Protein AF-A0A557P748-F1 (afdb_monomer)

Secondary structure (DSSP, 8-state):
----S----TTT-TT-GGGSSSS-HHHHHHHHHHHHHHHHHHTTSS---SHHHHHHHHHHHS---TT---HHHHHHHHHHHHHHTT---

Radius of gyration: 12.74 Å; Cα contacts (8 Å, |Δi|>4): 87; chains: 1; bounding box: 30×28×32 Å

Foldseek 3Di:
DQFPAFDADCVLPVPADCPPVLDPPVLRVLCGGCVVVLVCLVVVVDDDDDPLSVLLNVVVVPPDPPDSPRSNNVSVVSVCVSPVVPPDD

InterPro domains:
  IPR007335 Protein of unknown function DUF413 [PF04219] (6-87)

Structure (mmCIF, N/CA/C/O backbone):
data_AF-A0A557P748-F1
#
_e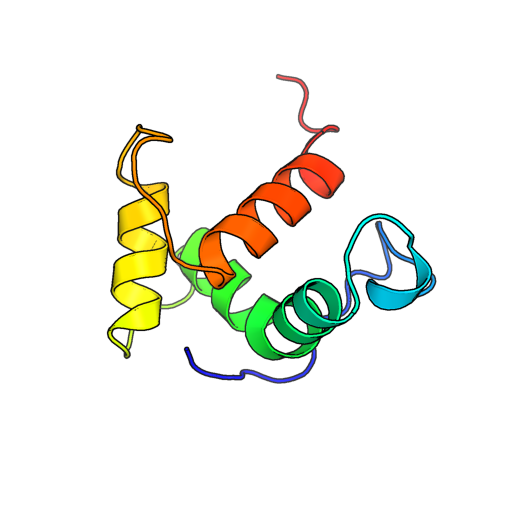ntry.id   AF-A0A557P748-F1
#
loop_
_atom_site.group_PDB
_atom_site.id
_atom_site.type_symbol
_atom_site.label_atom_id
_atom_site.label_alt_id
_atom_site.label_comp_id
_atom_site.label_asym_id
_atom_site.label_entity_id
_atom_site.label_seq_id
_atom_site.pdbx_PDB_ins_code
_atom_site.Cartn_x
_atom_site.Cartn_y
_atom_site.Cartn_z
_atom_site.occupancy
_atom_site.B_iso_or_equiv
_atom_site.auth_seq_id
_atom_site.auth_comp_id
_atom_site.auth_asym_id
_atom_site.auth_atom_id
_atom_site.pdbx_PDB_model_num
ATOM 1 N N . MET A 1 1 ? 3.037 -6.405 9.774 1.00 85.56 1 MET A N 1
ATOM 2 C CA . MET A 1 1 ? 2.473 -6.492 8.386 1.00 85.56 1 MET A CA 1
ATOM 3 C C . MET A 1 1 ? 2.747 -7.854 7.730 1.00 85.56 1 MET A C 1
ATOM 5 O O . MET A 1 1 ? 3.903 -8.186 7.479 1.00 85.56 1 MET A O 1
ATOM 9 N N . ARG A 1 2 ? 1.713 -8.652 7.416 1.00 89.88 2 ARG A N 1
ATOM 10 C CA . ARG A 1 2 ? 1.881 -9.969 6.751 1.00 89.88 2 ARG A CA 1
ATOM 11 C C . ARG A 1 2 ? 2.189 -9.843 5.255 1.00 89.88 2 ARG A C 1
ATOM 13 O O . ARG A 1 2 ? 1.689 -8.939 4.592 1.00 89.88 2 ARG A O 1
ATOM 20 N N . ASN A 1 3 ? 2.981 -10.765 4.707 1.00 91.31 3 ASN A N 1
ATOM 21 C CA . ASN A 1 3 ? 3.287 -10.848 3.273 1.00 91.31 3 ASN A CA 1
ATOM 22 C C . ASN A 1 3 ? 2.426 -11.943 2.622 1.00 91.31 3 ASN A C 1
ATOM 24 O O . ASN A 1 3 ? 2.629 -13.126 2.881 1.00 91.31 3 ASN A O 1
ATOM 28 N N . LEU A 1 4 ? 1.471 -11.546 1.774 1.00 88.44 4 LEU A N 1
ATOM 29 C CA . LEU A 1 4 ? 0.550 -12.451 1.061 1.00 88.44 4 LEU A CA 1
ATOM 30 C C . LEU A 1 4 ? 1.032 -12.814 -0.358 1.00 88.44 4 LEU A C 1
ATOM 32 O O . LEU A 1 4 ? 0.250 -13.175 -1.246 1.00 88.44 4 LEU A O 1
ATOM 36 N N . GLY A 1 5 ? 2.337 -12.692 -0.585 1.00 90.00 5 GLY A N 1
ATOM 37 C CA . GLY A 1 5 ? 2.980 -12.873 -1.874 1.00 90.00 5 GLY A CA 1
ATOM 38 C C . GLY A 1 5 ? 3.158 -11.565 -2.634 1.00 90.00 5 GLY A C 1
ATOM 39 O O . GLY A 1 5 ? 2.650 -10.504 -2.263 1.00 90.00 5 GLY A O 1
ATOM 40 N N . LYS A 1 6 ? 3.901 -11.663 -3.739 1.00 89.81 6 LYS A N 1
ATOM 41 C CA . LYS A 1 6 ? 4.291 -10.491 -4.511 1.00 89.81 6 LYS A CA 1
ATOM 42 C C . LYS A 1 6 ? 3.082 -9.782 -5.129 1.00 89.81 6 LYS A C 1
ATOM 44 O O . LYS A 1 6 ? 2.230 -10.403 -5.773 1.00 89.81 6 LYS A O 1
ATOM 49 N N . PHE A 1 7 ? 3.021 -8.473 -4.940 1.00 91.81 7 PHE A N 1
ATOM 50 C CA . PHE A 1 7 ? 2.064 -7.585 -5.576 1.00 91.81 7 PHE A CA 1
ATOM 51 C C . PHE A 1 7 ? 2.691 -6.954 -6.816 1.00 91.81 7 PHE A C 1
ATOM 53 O O . PHE A 1 7 ? 3.767 -6.364 -6.748 1.00 91.81 7 PHE A O 1
ATOM 60 N N . PHE A 1 8 ? 1.996 -7.062 -7.943 1.00 88.06 8 PHE A N 1
ATOM 61 C CA . PHE A 1 8 ? 2.406 -6.455 -9.200 1.00 88.06 8 PHE A CA 1
ATOM 62 C C . PHE A 1 8 ? 1.207 -5.740 -9.797 1.00 88.06 8 PHE A C 1
ATOM 64 O O . PHE A 1 8 ? 0.199 -6.374 -10.104 1.00 88.06 8 PHE A O 1
ATOM 71 N N . ASP A 1 9 ? 1.333 -4.434 -10.000 1.00 86.50 9 ASP A N 1
ATOM 72 C CA . ASP A 1 9 ? 0.349 -3.668 -10.749 1.00 86.50 9 ASP A CA 1
ATOM 73 C C . ASP A 1 9 ? 0.917 -3.353 -12.137 1.00 86.50 9 ASP A C 1
ATOM 75 O O . ASP A 1 9 ? 1.392 -2.261 -12.430 1.00 86.50 9 ASP A O 1
ATOM 79 N N . ASN A 1 10 ? 0.901 -4.356 -13.018 1.00 84.38 10 ASN A N 1
ATOM 80 C CA . ASN A 1 10 ? 1.410 -4.210 -14.387 1.00 84.38 10 ASN A CA 1
ATOM 81 C C . ASN A 1 10 ? 0.549 -3.259 -15.238 1.00 84.38 10 ASN A C 1
ATOM 83 O O . ASN A 1 10 ? 0.974 -2.831 -16.309 1.00 84.38 10 ASN A O 1
ATOM 87 N N . LYS A 1 11 ? -0.663 -2.936 -14.770 1.00 84.62 11 LYS A N 1
ATOM 88 C CA . LYS A 1 11 ? -1.607 -2.049 -15.450 1.00 84.62 11 LYS A CA 1
ATOM 89 C C . LYS A 1 11 ? -1.154 -0.591 -15.398 1.00 84.62 11 LYS A C 1
ATOM 91 O O . LYS A 1 11 ? -1.171 0.074 -16.430 1.00 84.62 11 LYS A O 1
ATOM 96 N N . HIS A 1 12 ? -0.753 -0.099 -14.229 1.00 83.81 12 HIS A N 1
ATOM 97 C CA . HIS A 1 12 ? -0.222 1.255 -14.069 1.00 83.81 12 HIS A CA 1
ATOM 98 C C . HIS A 1 12 ? 1.312 1.260 -14.140 1.00 83.81 12 HIS A C 1
ATOM 100 O O . HIS A 1 12 ? 1.902 2.239 -14.592 1.00 83.81 12 HIS A O 1
ATOM 106 N N . PHE A 1 13 ? 1.961 0.146 -13.785 1.00 86.19 13 PHE A N 1
ATOM 107 C CA . PHE A 1 13 ? 3.415 -0.005 -13.738 1.00 86.19 13 PHE A CA 1
ATOM 108 C C . PHE A 1 13 ? 3.884 -1.225 -14.541 1.00 86.19 13 PHE A C 1
ATOM 110 O O . PHE A 1 13 ? 4.386 -2.199 -13.988 1.00 86.19 13 PHE A O 1
ATOM 117 N N . ALA A 1 14 ? 3.797 -1.163 -15.875 1.00 83.44 14 ALA A N 1
ATOM 118 C CA . ALA A 1 14 ? 4.170 -2.268 -16.777 1.00 83.44 14 ALA A CA 1
ATOM 119 C C . ALA A 1 14 ? 5.613 -2.794 -16.609 1.00 83.44 14 ALA A C 1
ATOM 121 O O . ALA A 1 14 ? 5.931 -3.902 -17.032 1.00 83.44 14 ALA A O 1
ATOM 122 N N . ARG A 1 15 ? 6.502 -1.992 -16.014 1.00 84.44 15 ARG A N 1
ATOM 123 C CA . ARG A 1 15 ? 7.911 -2.334 -15.744 1.00 84.44 15 ARG A CA 1
ATOM 124 C C . ARG A 1 15 ? 8.192 -2.596 -14.257 1.00 84.44 15 ARG A C 1
ATOM 126 O O . ARG A 1 15 ? 9.352 -2.777 -13.894 1.00 84.44 15 ARG A O 1
ATOM 133 N N . GLY A 1 16 ? 7.156 -2.611 -13.418 1.00 86.12 16 GLY A N 1
ATOM 134 C CA . GLY A 1 16 ? 7.241 -2.743 -11.965 1.00 86.12 16 GLY A CA 1
ATOM 135 C C . GLY A 1 16 ? 7.538 -1.428 -11.237 1.00 86.12 16 GLY A C 1
ATOM 136 O O . GLY A 1 16 ? 7.974 -0.439 -11.834 1.00 86.12 16 GLY A O 1
ATOM 137 N N . PHE A 1 17 ? 7.319 -1.426 -9.920 1.00 88.25 17 PHE A N 1
ATOM 138 C CA . PHE A 1 17 ? 7.448 -0.236 -9.073 1.00 88.25 17 PHE A CA 1
ATOM 139 C C . PHE A 1 17 ? 8.868 0.345 -9.076 1.00 88.25 17 PHE A C 1
ATOM 141 O O . PHE A 1 17 ? 9.031 1.553 -9.250 1.00 88.25 17 PHE A O 1
ATOM 148 N N . SER A 1 18 ? 9.905 -0.499 -8.989 1.00 85.50 18 SER A N 1
ATOM 149 C CA . SER A 1 18 ? 11.307 -0.048 -8.936 1.00 85.50 18 SER A CA 1
ATOM 150 C C . SER A 1 18 ? 11.781 0.648 -10.214 1.00 85.50 18 SER A C 1
ATOM 152 O O . SER A 1 18 ? 12.702 1.455 -10.164 1.00 85.50 18 SER A O 1
ATOM 154 N N . ARG A 1 19 ? 11.179 0.339 -11.371 1.00 85.31 19 ARG A N 1
ATOM 155 C CA . ARG A 1 19 ? 11.541 0.942 -12.668 1.00 85.31 19 ARG A CA 1
ATOM 156 C C . ARG A 1 19 ? 10.594 2.058 -13.099 1.00 85.31 19 ARG A C 1
ATOM 158 O O . ARG A 1 19 ? 10.760 2.605 -14.185 1.00 85.31 19 ARG A O 1
ATOM 165 N N . SER A 1 20 ? 9.606 2.393 -12.272 1.00 84.81 20 SER A N 1
ATOM 166 C CA . SER A 1 20 ? 8.659 3.461 -12.576 1.00 84.81 20 SER A CA 1
ATOM 167 C C . SER A 1 20 ? 9.256 4.859 -12.406 1.00 84.81 20 SER A C 1
ATOM 169 O O . SER A 1 20 ? 8.694 5.805 -12.943 1.00 84.81 20 SER A O 1
ATOM 171 N N . GLY A 1 21 ? 10.322 5.012 -11.611 1.00 84.94 21 GLY A N 1
ATOM 172 C CA . GLY A 1 21 ? 10.846 6.322 -11.195 1.00 84.94 21 GLY A CA 1
ATOM 173 C C . GLY A 1 21 ? 9.985 7.048 -10.151 1.00 84.94 21 GLY A C 1
ATOM 174 O O . GLY A 1 21 ? 10.408 8.057 -9.603 1.00 84.94 21 GLY A O 1
ATOM 175 N N . GLU A 1 22 ? 8.804 6.514 -9.837 1.00 86.25 22 GLU A N 1
ATOM 176 C CA . GLU A 1 22 ? 7.842 7.126 -8.915 1.00 86.25 22 GLU A CA 1
ATOM 177 C C . GLU A 1 22 ? 8.109 6.742 -7.455 1.00 86.25 22 GLU A C 1
ATOM 179 O O . GLU A 1 22 ? 7.775 7.491 -6.538 1.00 86.25 22 GLU A O 1
ATOM 184 N N . PHE A 1 23 ? 8.713 5.575 -7.235 1.00 90.88 23 PHE A N 1
ATOM 185 C CA . PHE A 1 23 ? 8.990 5.005 -5.921 1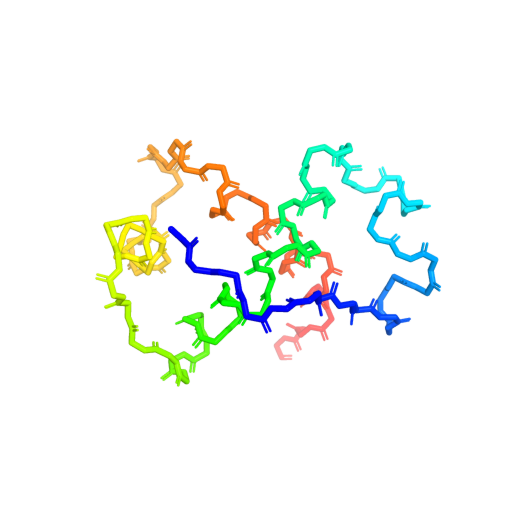.00 90.88 23 PHE A CA 1
ATOM 186 C C . PHE A 1 23 ? 10.493 4.822 -5.741 1.00 90.88 23 PHE A C 1
ATOM 188 O O . PHE A 1 23 ? 11.199 4.422 -6.669 1.00 90.88 23 PHE A O 1
ATOM 195 N N . THR A 1 24 ? 10.980 5.081 -4.532 1.00 91.75 24 THR A N 1
ATOM 196 C CA . THR A 1 24 ? 12.320 4.666 -4.115 1.00 91.75 24 THR A CA 1
ATOM 197 C C . THR A 1 24 ? 12.412 3.140 -4.073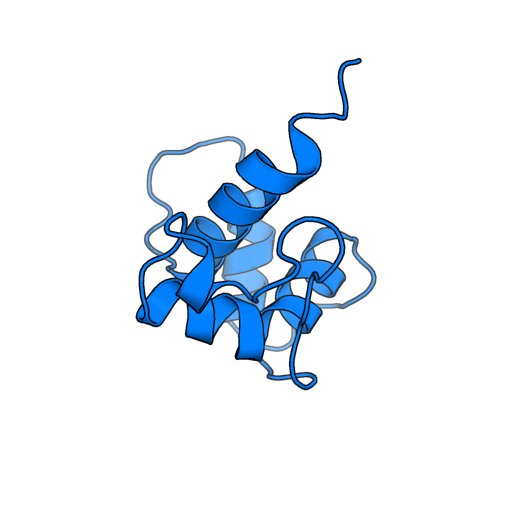 1.00 91.75 24 THR A C 1
ATOM 199 O O . THR A 1 24 ? 11.402 2.434 -4.041 1.00 91.75 24 THR A O 1
ATOM 202 N N . ILE A 1 25 ? 13.637 2.611 -4.031 1.00 90.44 25 ILE A N 1
ATOM 203 C CA . ILE A 1 25 ? 13.881 1.161 -3.961 1.00 90.44 25 ILE A CA 1
ATOM 204 C C . ILE A 1 25 ? 13.140 0.537 -2.766 1.00 90.44 25 ILE A C 1
ATOM 206 O O . ILE A 1 25 ? 12.514 -0.509 -2.912 1.00 90.44 25 ILE A O 1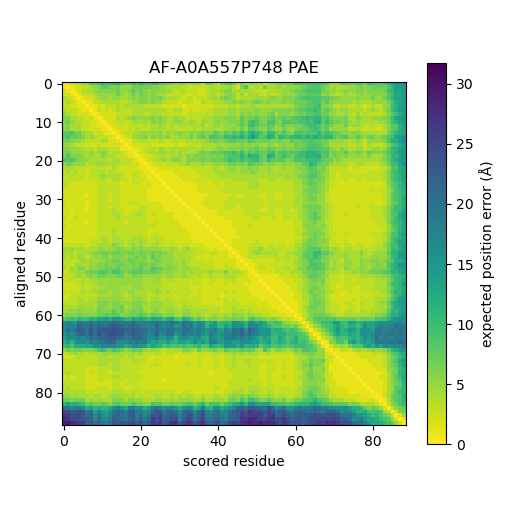
ATOM 210 N N . ASN A 1 26 ? 13.156 1.204 -1.608 1.00 91.19 26 ASN A N 1
ATOM 211 C CA . ASN A 1 26 ? 12.503 0.712 -0.395 1.00 91.19 26 ASN A CA 1
ATOM 212 C C . ASN A 1 26 ? 10.970 0.709 -0.534 1.00 91.19 26 ASN A C 1
ATOM 214 O O . ASN A 1 26 ? 10.333 -0.312 -0.290 1.00 91.19 26 ASN A O 1
ATOM 218 N N . GLU A 1 27 ? 10.379 1.805 -1.022 1.00 92.12 27 GLU A N 1
ATOM 219 C CA . GLU A 1 27 ? 8.932 1.884 -1.272 1.00 92.12 27 GLU A CA 1
ATOM 220 C C . GLU A 1 27 ? 8.467 0.830 -2.287 1.00 92.12 27 GLU A C 1
ATOM 222 O O . GLU A 1 27 ? 7.439 0.185 -2.089 1.00 92.12 27 GLU A O 1
ATOM 227 N N . ALA A 1 28 ? 9.243 0.616 -3.354 1.00 92.31 28 ALA A N 1
ATOM 228 C CA . ALA A 1 28 ? 8.958 -0.421 -4.335 1.00 92.31 28 ALA A CA 1
ATOM 229 C C . ALA A 1 28 ? 8.956 -1.809 -3.685 1.00 92.31 28 ALA A C 1
ATOM 231 O O . ALA A 1 28 ? 7.991 -2.548 -3.848 1.00 92.31 28 ALA A O 1
ATOM 232 N N . GLN A 1 29 ? 9.965 -2.134 -2.869 1.00 91.81 29 GLN A N 1
ATOM 233 C CA . GLN A 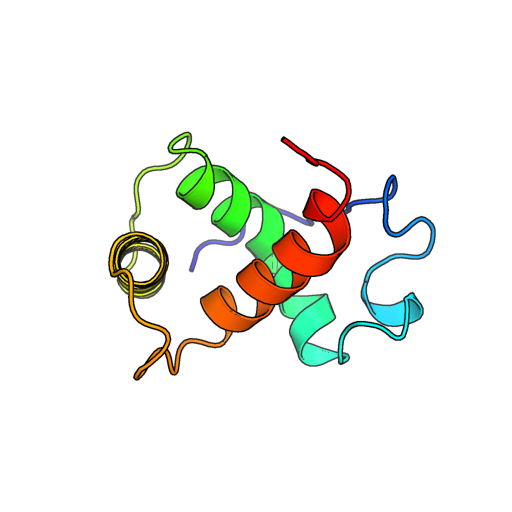1 29 ? 9.988 -3.404 -2.144 1.00 91.81 29 GLN A CA 1
ATOM 234 C C . GLN A 1 29 ? 8.825 -3.541 -1.155 1.00 91.81 29 GLN A C 1
ATOM 236 O O . GLN A 1 29 ? 8.306 -4.644 -0.983 1.00 91.81 29 GLN A O 1
ATOM 241 N N . ILE A 1 30 ? 8.403 -2.455 -0.504 1.00 93.44 30 ILE A N 1
ATOM 242 C CA . ILE A 1 30 ? 7.235 -2.460 0.382 1.00 93.44 30 ILE A CA 1
ATOM 243 C C . ILE A 1 30 ? 5.970 -2.790 -0.410 1.00 93.44 30 ILE A C 1
ATOM 245 O O . ILE A 1 30 ? 5.230 -3.693 -0.023 1.00 93.44 30 ILE A O 1
ATOM 249 N N . LEU A 1 31 ? 5.741 -2.108 -1.534 1.00 92.88 31 LEU A N 1
ATOM 250 C CA . LEU A 1 31 ? 4.594 -2.370 -2.400 1.00 92.88 31 LEU A CA 1
ATOM 251 C C . LEU A 1 31 ? 4.634 -3.791 -2.949 1.00 92.88 31 LEU A C 1
ATOM 253 O O . LEU A 1 31 ? 3.634 -4.489 -2.875 1.00 92.88 31 LEU A O 1
ATOM 257 N N . GLU A 1 32 ? 5.784 -4.264 -3.418 1.00 93.19 32 GLU A N 1
ATOM 258 C CA . GLU A 1 32 ? 5.917 -5.616 -3.949 1.00 93.19 32 GLU A CA 1
ATOM 259 C C . GLU A 1 32 ? 5.683 -6.690 -2.887 1.00 93.19 32 GLU A C 1
ATOM 261 O O . GLU A 1 32 ? 5.085 -7.708 -3.199 1.00 93.19 32 GLU A O 1
ATOM 266 N N . ASN A 1 33 ? 6.144 -6.516 -1.648 1.00 93.25 33 ASN A N 1
ATOM 267 C CA . ASN A 1 33 ? 6.017 -7.546 -0.608 1.00 93.25 33 ASN A CA 1
ATOM 268 C C . ASN A 1 33 ? 4.694 -7.477 0.166 1.00 93.25 33 ASN A C 1
ATOM 270 O O . ASN A 1 33 ? 4.164 -8.508 0.570 1.00 93.25 33 ASN A O 1
ATOM 274 N N . TYR A 1 34 ? 4.166 -6.276 0.388 1.00 94.25 34 TYR A N 1
ATOM 275 C CA . TYR A 1 34 ? 3.024 -6.046 1.276 1.00 94.25 34 TYR A CA 1
ATOM 276 C C . TYR A 1 34 ? 1.821 -5.430 0.556 1.00 94.25 34 TYR A C 1
ATOM 278 O O . TYR A 1 34 ? 0.783 -5.225 1.176 1.00 94.25 34 TYR A O 1
ATOM 286 N N . GLY A 1 35 ? 1.914 -5.157 -0.750 1.00 92.75 35 GLY A N 1
ATOM 287 C CA . GLY A 1 35 ? 0.853 -4.512 -1.529 1.00 92.75 35 GLY A CA 1
ATOM 288 C C . GLY A 1 35 ? -0.464 -5.275 -1.524 1.00 92.75 35 GLY A C 1
ATOM 289 O O . GLY A 1 35 ? -1.511 -4.660 -1.379 1.00 92.75 35 GLY A O 1
ATOM 290 N N . ARG A 1 36 ? -0.427 -6.612 -1.579 1.00 92.62 36 ARG A N 1
ATOM 291 C CA . ARG A 1 36 ? -1.638 -7.448 -1.476 1.00 92.62 36 ARG A CA 1
ATOM 292 C C . ARG A 1 36 ? -2.340 -7.275 -0.133 1.00 92.62 36 ARG A C 1
ATOM 294 O O . ARG A 1 36 ? -3.558 -7.148 -0.088 1.00 92.62 36 ARG A O 1
ATOM 301 N N . THR A 1 37 ? -1.563 -7.253 0.942 1.00 93.62 37 THR A N 1
ATOM 302 C CA . THR A 1 37 ? -2.065 -7.066 2.304 1.00 93.62 37 THR A CA 1
ATOM 303 C C . THR A 1 37 ? -2.637 -5.666 2.474 1.00 93.62 37 THR A C 1
ATOM 305 O O . THR A 1 37 ? -3.784 -5.528 2.880 1.00 93.62 37 THR A O 1
ATOM 308 N N . MET A 1 38 ? -1.885 -4.633 2.077 1.00 92.06 38 MET A N 1
ATOM 309 C CA . MET A 1 38 ? -2.340 -3.239 2.101 1.00 92.06 38 MET A CA 1
ATOM 310 C C . MET A 1 38 ? -3.634 -3.052 1.306 1.00 92.06 38 MET A C 1
ATOM 312 O O . MET A 1 38 ? -4.560 -2.417 1.800 1.00 92.06 38 MET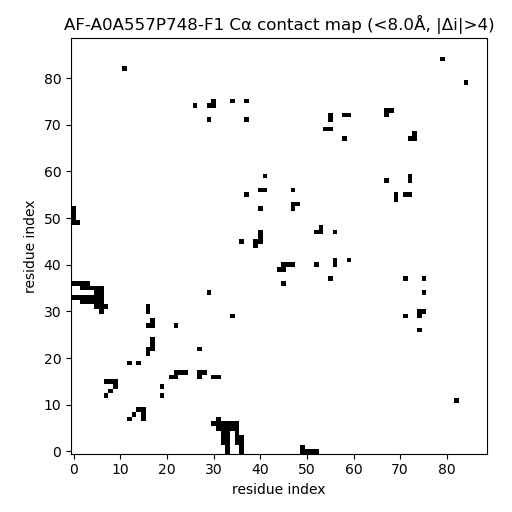 A O 1
ATOM 316 N N . GLN A 1 39 ? -3.729 -3.649 0.114 1.00 92.12 39 GLN A N 1
ATOM 317 C CA . GLN A 1 39 ?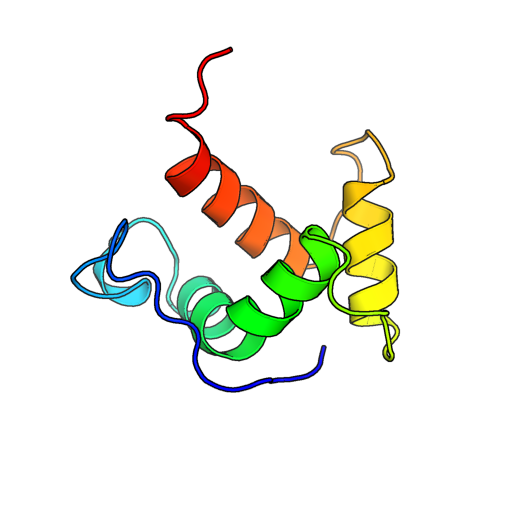 -4.936 -3.592 -0.703 1.00 92.12 39 GLN A CA 1
ATOM 318 C C . GLN A 1 39 ? -6.119 -4.269 -0.012 1.00 92.12 39 GLN A C 1
ATOM 320 O O . GLN A 1 39 ? -7.177 -3.663 0.104 1.00 92.12 39 GLN A O 1
ATOM 325 N N . GLY A 1 40 ? -5.940 -5.493 0.487 1.00 91.56 40 GLY A N 1
ATOM 326 C CA . GLY A 1 40 ? -7.019 -6.220 1.145 1.00 91.56 40 GLY A CA 1
ATOM 327 C C . GLY A 1 40 ? -7.507 -5.532 2.421 1.00 91.56 40 GLY A C 1
ATOM 328 O O . GLY A 1 40 ? -8.711 -5.490 2.651 1.00 91.56 40 GLY A O 1
ATOM 329 N N . LEU A 1 41 ? -6.603 -4.946 3.214 1.00 91.19 41 LEU A N 1
ATOM 330 C CA . LEU A 1 41 ? -6.967 -4.157 4.397 1.00 91.19 41 LEU A CA 1
ATOM 331 C C . LEU A 1 41 ? -7.707 -2.874 4.000 1.00 91.19 41 LEU A C 1
ATOM 333 O O . LEU A 1 41 ? -8.718 -2.537 4.605 1.00 91.19 41 LEU A O 1
ATOM 337 N N . PHE A 1 42 ? -7.230 -2.178 2.963 1.00 88.31 42 PHE A N 1
ATOM 338 C CA . PHE A 1 42 ? -7.847 -0.948 2.465 1.00 88.31 42 PHE A CA 1
ATOM 339 C C . PHE A 1 42 ? -9.241 -1.184 1.862 1.00 88.31 42 PHE A C 1
ATOM 341 O O . PHE A 1 42 ? -10.139 -0.372 2.052 1.00 88.31 42 PHE A O 1
ATOM 348 N N . GLU A 1 43 ? -9.441 -2.297 1.153 1.00 89.00 43 GLU A N 1
ATOM 349 C CA . GLU A 1 43 ? -10.738 -2.684 0.581 1.00 89.00 43 GLU A CA 1
ATOM 350 C C . GLU A 1 43 ? -11.684 -3.333 1.609 1.00 89.00 43 GLU A C 1
ATOM 352 O O . GLU A 1 43 ? -12.842 -3.591 1.290 1.00 89.00 43 GLU A O 1
ATOM 357 N N . GLY A 1 44 ? -11.213 -3.623 2.829 1.00 87.69 44 GLY A N 1
ATOM 358 C CA . GLY A 1 44 ? -11.984 -4.339 3.853 1.00 87.69 44 GLY A CA 1
ATOM 359 C C . GLY A 1 44 ? -12.136 -5.846 3.596 1.00 87.69 44 GLY A C 1
ATOM 360 O O . GLY A 1 44 ? -12.888 -6.517 4.296 1.00 87.69 44 GLY A O 1
ATOM 361 N N . ASN A 1 45 ? -11.409 -6.394 2.618 1.00 89.62 45 ASN A N 1
ATOM 362 C CA . ASN A 1 45 ? -11.355 -7.830 2.323 1.00 89.62 45 ASN A CA 1
ATOM 363 C C . ASN A 1 45 ? -10.529 -8.612 3.356 1.00 89.62 45 ASN A C 1
ATOM 365 O O . ASN A 1 45 ? -10.660 -9.830 3.469 1.00 89.62 45 ASN A O 1
ATOM 369 N N . LEU A 1 46 ? -9.645 -7.925 4.079 1.00 90.31 46 LEU A N 1
ATOM 370 C CA . LEU A 1 46 ? -8.802 -8.497 5.119 1.00 90.31 46 LEU A CA 1
ATOM 371 C C . LEU A 1 46 ? -9.059 -7.814 6.460 1.00 90.31 46 LEU A C 1
ATOM 373 O O . LEU A 1 46 ? -9.155 -6.592 6.539 1.00 90.31 46 LEU A O 1
ATOM 377 N N . THR A 1 47 ? -9.084 -8.609 7.527 1.00 90.12 47 THR A N 1
ATOM 378 C CA . THR A 1 47 ? -9.069 -8.120 8.909 1.00 90.12 47 THR A CA 1
ATOM 379 C C . THR A 1 47 ? -7.628 -7.989 9.399 1.00 90.12 47 THR A C 1
ATOM 381 O O . THR A 1 47 ? -6.838 -8.902 9.140 1.00 90.12 47 THR A O 1
ATOM 384 N N . PRO A 1 48 ? -7.259 -6.902 10.096 1.00 90.31 48 PRO A N 1
ATOM 385 C CA . PRO A 1 48 ? -5.902 -6.719 10.602 1.00 90.31 48 PRO A CA 1
ATOM 386 C C . PRO A 1 48 ? -5.587 -7.780 11.662 1.00 90.31 48 PRO A C 1
ATOM 388 O O . PRO A 1 48 ? -6.385 -7.995 12.575 1.00 90.31 48 PRO A O 1
ATOM 391 N N . GLU A 1 49 ? -4.434 -8.435 11.552 1.00 89.56 49 GLU A N 1
ATOM 392 C CA . GLU A 1 49 ? -3.985 -9.435 12.530 1.00 89.56 49 GLU A CA 1
ATOM 393 C C . GLU A 1 49 ? -2.888 -8.860 13.433 1.00 89.56 49 GLU A C 1
ATOM 395 O O . GLU A 1 49 ? -2.865 -9.115 14.637 1.00 89.56 49 GLU A O 1
ATOM 400 N N . ASP A 1 50 ? -2.024 -8.030 12.855 1.00 88.81 50 ASP A N 1
ATOM 401 C CA . ASP A 1 50 ? -0.845 -7.459 13.498 1.00 88.81 50 ASP A CA 1
ATOM 402 C C . ASP A 1 50 ? -0.998 -5.961 13.810 1.00 88.81 50 ASP A C 1
ATOM 404 O O . ASP A 1 50 ? -1.846 -5.272 13.235 1.00 88.81 50 ASP A O 1
ATOM 408 N N . ASP A 1 51 ? -0.165 -5.439 14.711 1.00 88.25 51 ASP A N 1
ATOM 409 C CA . ASP A 1 51 ? -0.245 -4.041 15.157 1.00 88.25 51 ASP A CA 1
ATOM 410 C C . ASP A 1 51 ? -0.027 -3.051 13.999 1.00 88.25 51 ASP A C 1
ATOM 412 O O . ASP A 1 51 ? -0.834 -2.143 13.806 1.00 88.25 51 ASP A O 1
ATOM 416 N N . ASP A 1 52 ? 0.943 -3.330 13.115 1.00 86.81 52 ASP A N 1
ATOM 417 C CA . ASP A 1 52 ? 1.166 -2.551 11.886 1.00 86.81 52 ASP A CA 1
ATOM 418 C C . ASP A 1 52 ? -0.089 -2.486 10.992 1.00 86.81 52 ASP A C 1
ATOM 420 O O . ASP A 1 52 ? -0.322 -1.494 10.303 1.00 86.81 52 ASP A O 1
ATOM 424 N N . GLU A 1 53 ? -0.880 -3.565 10.928 1.00 91.06 53 GLU A N 1
ATOM 425 C CA . GLU A 1 53 ? -2.086 -3.614 10.090 1.00 91.06 53 GLU A CA 1
ATOM 426 C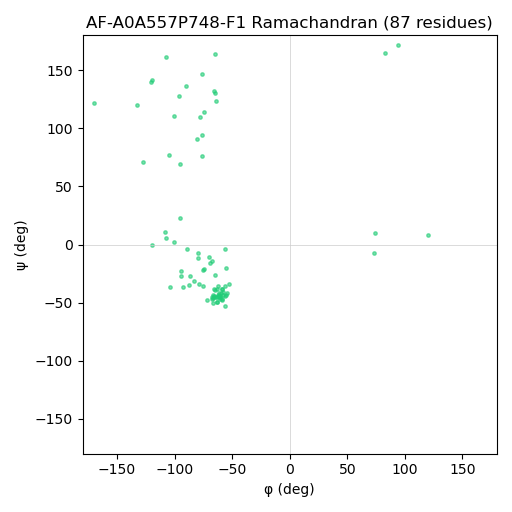 C . GLU A 1 53 ? -3.229 -2.809 10.716 1.00 91.06 53 GLU A C 1
ATOM 428 O O . GLU A 1 53 ? -3.998 -2.161 10.001 1.00 91.06 53 GLU A O 1
ATOM 433 N N . LYS A 1 54 ? -3.329 -2.823 12.050 1.00 89.12 54 LYS A N 1
ATOM 434 C CA . LYS A 1 54 ? -4.290 -2.002 12.794 1.00 89.12 54 LYS A CA 1
ATOM 435 C C . LYS A 1 54 ? -3.951 -0.525 12.661 1.00 89.12 54 LYS A C 1
ATOM 437 O O . LYS A 1 54 ? -4.843 0.268 12.359 1.00 89.12 54 LYS A O 1
ATOM 442 N N . GLU A 1 55 ? -2.679 -0.164 12.823 1.00 87.44 55 GLU A N 1
ATOM 443 C CA . GLU A 1 55 ? -2.193 1.192 12.566 1.00 87.44 55 GLU A CA 1
ATOM 444 C C . GLU A 1 55 ? -2.470 1.610 11.124 1.00 87.44 55 GLU A C 1
ATOM 446 O O . GLU A 1 55 ? -2.956 2.714 10.892 1.00 87.44 55 GLU A O 1
ATOM 451 N N . PHE A 1 56 ? -2.223 0.720 10.156 1.00 88.81 56 PHE A N 1
ATOM 452 C CA . PHE A 1 56 ? -2.497 0.997 8.752 1.00 88.81 56 PHE A CA 1
ATOM 453 C C . PHE A 1 56 ? -3.961 1.379 8.532 1.00 88.81 56 PHE A C 1
ATOM 455 O O . PHE A 1 56 ? -4.227 2.442 7.980 1.00 88.81 56 PHE A O 1
ATOM 462 N N . ILE A 1 57 ? -4.912 0.566 9.001 1.00 87.75 57 ILE A N 1
ATOM 463 C CA . ILE A 1 57 ? -6.346 0.864 8.861 1.00 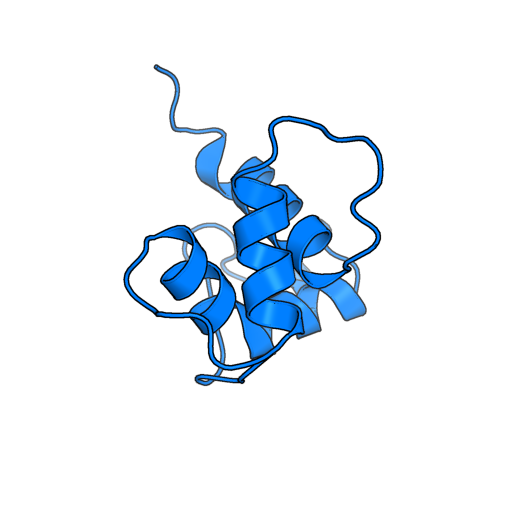87.75 57 ILE A CA 1
ATOM 464 C C . ILE A 1 57 ? -6.716 2.148 9.610 1.00 87.75 57 ILE A C 1
ATOM 466 O O . ILE A 1 57 ? -7.399 3.006 9.051 1.00 87.75 57 ILE A O 1
ATOM 470 N N . THR A 1 58 ? -6.230 2.309 10.841 1.00 86.62 58 THR A N 1
ATOM 471 C CA . THR A 1 58 ? -6.495 3.494 11.672 1.00 86.62 58 THR A CA 1
ATOM 472 C C . THR A 1 58 ? -6.032 4.769 10.967 1.00 86.62 58 THR A C 1
ATOM 474 O O . THR A 1 58 ? -6.762 5.753 10.932 1.00 86.62 58 THR A O 1
ATOM 477 N N . ALA A 1 59 ? -4.875 4.731 10.308 1.00 85.25 59 ALA A N 1
ATOM 478 C CA . ALA A 1 59 ? -4.313 5.842 9.547 1.00 85.25 59 ALA A CA 1
ATOM 479 C C . ALA A 1 59 ? -5.085 6.188 8.254 1.00 85.25 59 ALA A C 1
ATOM 481 O O . ALA A 1 59 ? -4.871 7.260 7.680 1.00 85.25 59 ALA A O 1
ATOM 482 N N . PHE A 1 60 ? -5.952 5.293 7.766 1.00 80.62 60 PHE A N 1
ATOM 483 C CA . PHE A 1 60 ? -6.907 5.577 6.685 1.00 80.62 60 PHE A CA 1
ATOM 484 C C . PHE A 1 60 ? -8.291 5.993 7.202 1.00 80.62 60 PHE A C 1
ATOM 486 O O . PHE A 1 60 ? -9.018 6.656 6.471 1.00 80.62 60 PHE A O 1
ATOM 493 N N . GLN A 1 61 ? -8.651 5.625 8.434 1.00 79.62 61 GLN A N 1
ATOM 494 C CA . GLN A 1 61 ? -9.897 6.044 9.089 1.00 79.62 61 GLN A CA 1
ATOM 495 C C . GLN A 1 61 ? -9.783 7.421 9.752 1.00 79.62 61 GLN A C 1
ATOM 497 O O . GLN A 1 61 ? -10.768 8.150 9.832 1.00 79.62 61 GLN A O 1
ATOM 502 N N . GLN A 1 62 ? -8.595 7.780 10.238 1.00 72.88 62 GLN A N 1
ATOM 503 C CA . GLN A 1 62 ? -8.310 9.103 10.773 1.00 72.88 62 GLN A CA 1
ATOM 504 C C . GLN A 1 62 ? -8.106 10.078 9.612 1.00 72.88 62 GLN A C 1
ATOM 506 O O . GLN A 1 62 ? -7.124 10.016 8.871 1.00 72.88 62 GLN A O 1
ATOM 511 N N . GLU A 1 63 ? -9.069 10.979 9.448 1.00 55.19 63 GLU A N 1
ATOM 512 C CA . GLU A 1 63 ? -9.046 12.053 8.459 1.00 55.19 63 GLU A CA 1
ATOM 513 C C . GLU A 1 63 ? -8.091 13.159 8.949 1.00 55.19 63 GLU A C 1
ATOM 515 O O . GLU A 1 63 ? -8.491 14.169 9.515 1.00 55.19 63 GLU A O 1
ATOM 520 N N . GLY A 1 64 ? -6.787 12.906 8.826 1.00 55.31 64 GLY A N 1
ATOM 521 C CA . GLY A 1 64 ? -5.732 13.828 9.237 1.00 55.31 64 GLY A CA 1
ATOM 522 C C . GLY A 1 64 ? -4.366 13.357 8.747 1.00 55.31 64 GLY A C 1
ATOM 523 O O . GLY A 1 64 ? -3.931 12.245 9.037 1.00 55.31 64 GLY A O 1
ATOM 524 N N . GLU A 1 65 ? -3.673 14.191 7.971 1.00 53.25 65 GLU A N 1
ATOM 525 C CA . GLU A 1 65 ? -2.278 13.953 7.553 1.00 53.25 65 GLU A CA 1
ATOM 526 C C . GLU A 1 65 ? -1.276 14.094 8.713 1.00 53.25 65 GLU A C 1
ATOM 528 O O . GLU A 1 65 ? -0.107 13.722 8.583 1.00 53.25 65 GLU A O 1
ATOM 533 N N . GLU A 1 66 ? -1.726 14.604 9.858 1.00 45.16 66 GLU A N 1
ATOM 534 C CA . GLU A 1 66 ? -0.880 14.968 10.986 1.00 45.16 66 GLU A CA 1
ATOM 535 C C . GLU A 1 66 ? -0.503 13.741 11.824 1.00 45.16 66 GLU A C 1
ATOM 537 O O . GLU A 1 66 ? -1.183 13.364 12.773 1.00 45.16 66 GLU A O 1
ATOM 542 N N . GLY A 1 67 ? 0.623 13.116 11.466 1.00 52.19 67 GLY A N 1
ATOM 543 C CA . GLY A 1 67 ? 1.349 12.210 12.363 1.00 52.19 67 GLY A CA 1
ATOM 544 C C . GLY A 1 67 ? 1.522 10.771 11.889 1.00 52.19 67 GLY A C 1
ATOM 545 O O . GLY A 1 67 ? 2.023 9.948 12.651 1.00 52.19 67 GLY A O 1
ATOM 546 N N . ILE A 1 68 ? 1.168 10.431 10.646 1.00 57.69 68 ILE A N 1
ATOM 547 C CA . ILE A 1 68 ? 1.361 9.059 10.158 1.00 57.69 68 ILE A CA 1
ATOM 548 C C . ILE A 1 68 ? 2.844 8.824 9.826 1.00 57.69 68 ILE A C 1
ATOM 550 O O . ILE A 1 68 ? 3.311 9.100 8.719 1.00 57.69 68 ILE A O 1
ATOM 554 N N . VAL A 1 69 ? 3.581 8.284 10.801 1.00 66.81 69 VAL A N 1
ATOM 555 C CA . VAL A 1 69 ? 4.999 7.881 10.682 1.00 66.81 69 VAL A CA 1
ATOM 556 C C . VAL A 1 69 ? 5.148 6.525 9.976 1.00 66.81 69 VAL A C 1
ATOM 558 O O . VAL A 1 69 ? 6.245 6.127 9.579 1.00 66.81 69 VAL A O 1
ATOM 561 N N . ASN A 1 70 ? 4.048 5.788 9.785 1.00 82.25 70 ASN A N 1
ATOM 562 C CA . ASN A 1 70 ? 4.124 4.437 9.254 1.00 82.25 70 ASN A CA 1
ATOM 563 C C . ASN A 1 70 ? 4.422 4.426 7.738 1.00 82.25 70 ASN A C 1
ATOM 565 O O . ASN A 1 70 ? 3.606 4.823 6.898 1.00 82.25 70 ASN A O 1
ATOM 569 N N . LYS A 1 71 ? 5.602 3.899 7.388 1.00 88.12 71 LYS A N 1
ATOM 570 C CA . LYS A 1 71 ? 6.094 3.722 6.010 1.00 88.12 71 LYS A CA 1
ATOM 571 C C . LYS A 1 71 ? 5.117 2.978 5.096 1.00 88.12 71 LYS A C 1
ATOM 573 O O . LYS A 1 71 ? 5.049 3.300 3.911 1.00 88.12 71 LYS A O 1
ATOM 578 N N . TYR A 1 72 ? 4.349 2.016 5.617 1.00 89.56 72 TYR A N 1
ATOM 579 C CA . TYR A 1 72 ? 3.377 1.259 4.823 1.00 89.56 72 TYR A CA 1
ATOM 580 C C . TYR A 1 72 ? 2.243 2.161 4.336 1.00 89.56 72 TYR A C 1
ATOM 582 O O . TYR A 1 72 ? 1.894 2.149 3.155 1.00 89.56 72 TYR A O 1
ATOM 590 N N . VAL A 1 73 ? 1.723 3.009 5.225 1.00 88.12 73 VAL A N 1
ATOM 591 C CA . VAL A 1 73 ? 0.635 3.936 4.903 1.00 88.12 73 VAL A CA 1
ATOM 592 C C . VAL A 1 73 ? 1.100 4.973 3.889 1.00 88.12 73 VAL A C 1
ATOM 594 O O . VAL A 1 73 ? 0.404 5.212 2.905 1.00 88.12 73 VAL A O 1
ATOM 597 N N . GLN A 1 74 ? 2.290 5.549 4.078 1.00 87.94 74 GLN A N 1
ATOM 598 C CA . GLN A 1 74 ? 2.848 6.518 3.132 1.00 87.94 74 GLN A CA 1
ATOM 599 C C . GLN A 1 74 ? 3.039 5.908 1.734 1.00 87.94 74 GLN A C 1
ATOM 601 O O . GLN A 1 74 ? 2.611 6.503 0.740 1.00 87.94 74 GLN A O 1
ATOM 606 N N . CYS A 1 75 ? 3.596 4.692 1.653 1.00 91.19 75 CYS A N 1
ATOM 607 C CA . CYS A 1 75 ? 3.740 3.963 0.389 1.00 91.19 75 CYS A CA 1
ATOM 608 C C . CYS A 1 75 ? 2.385 3.732 -0.288 1.00 91.19 75 CYS A C 1
ATOM 610 O O . CYS A 1 75 ? 2.239 3.990 -1.485 1.00 91.19 75 CYS A O 1
ATOM 612 N N . TRP A 1 76 ? 1.388 3.262 0.468 1.00 91.19 76 TRP A N 1
ATOM 613 C CA . TRP A 1 76 ? 0.066 2.972 -0.078 1.00 91.19 76 TRP A CA 1
ATOM 614 C C . TRP A 1 76 ? -0.661 4.241 -0.518 1.00 91.19 76 TRP A C 1
ATOM 616 O O . TRP A 1 76 ? -1.140 4.292 -1.644 1.00 91.19 76 TRP A O 1
ATOM 626 N N . LYS A 1 77 ? -0.665 5.313 0.288 1.00 88.56 77 LYS A N 1
ATOM 627 C CA . LYS A 1 77 ? -1.238 6.617 -0.098 1.00 88.56 77 LYS A CA 1
ATOM 628 C C . LYS A 1 77 ? -0.629 7.134 -1.401 1.00 88.56 77 LYS A C 1
ATOM 630 O O . LYS A 1 77 ? -1.355 7.578 -2.289 1.00 88.56 77 LYS A O 1
ATOM 635 N N . LYS A 1 78 ? 0.692 7.023 -1.556 1.00 89.56 78 LYS A N 1
ATOM 636 C CA . LYS A 1 78 ? 1.389 7.395 -2.792 1.00 89.56 78 LYS A CA 1
ATOM 637 C C . LYS A 1 78 ? 0.964 6.521 -3.974 1.00 89.56 78 LYS A C 1
ATOM 639 O O . LYS A 1 78 ? 0.665 7.050 -5.043 1.00 89.56 78 LYS A O 1
ATOM 644 N N . TYR A 1 79 ? 0.873 5.206 -3.780 1.00 90.56 79 TYR A N 1
ATOM 645 C CA . TYR A 1 79 ? 0.354 4.280 -4.786 1.00 90.56 79 TYR A CA 1
ATOM 646 C C . TYR A 1 79 ? -1.083 4.624 -5.207 1.00 90.56 79 TYR A C 1
ATOM 648 O O . TYR A 1 79 ? -1.361 4.728 -6.405 1.00 90.56 79 TYR A O 1
ATOM 656 N N . LEU A 1 80 ? -1.978 4.880 -4.250 1.00 88.44 80 LEU A N 1
ATOM 657 C CA . LEU A 1 80 ? -3.351 5.308 -4.514 1.00 88.44 80 LEU A CA 1
ATOM 658 C C . LEU A 1 80 ? -3.375 6.636 -5.272 1.00 88.44 80 LEU A C 1
ATOM 660 O O . LEU A 1 80 ? -4.070 6.746 -6.271 1.00 88.44 80 LEU A O 1
ATOM 664 N N . ASN A 1 81 ? -2.562 7.622 -4.892 1.00 87.31 81 ASN A N 1
ATOM 665 C CA . ASN A 1 81 ? -2.493 8.894 -5.612 1.00 87.31 81 ASN A CA 1
ATOM 666 C C . ASN A 1 81 ? -2.103 8.707 -7.090 1.00 87.31 81 ASN A C 1
ATOM 668 O O . ASN A 1 81 ? -2.649 9.375 -7.963 1.00 87.31 81 ASN A O 1
ATOM 672 N N . LYS A 1 82 ? -1.191 7.777 -7.395 1.00 86.38 82 LYS A N 1
ATOM 673 C CA . LYS A 1 82 ? -0.739 7.514 -8.772 1.00 86.38 82 LYS A CA 1
ATOM 674 C C . LYS A 1 82 ? -1.711 6.659 -9.585 1.00 86.38 82 LYS A C 1
ATOM 676 O O . LYS A 1 82 ? -1.850 6.887 -10.784 1.00 86.38 82 LYS A O 1
ATOM 681 N N . THR A 1 83 ? -2.399 5.712 -8.954 1.00 85.06 83 THR A N 1
ATOM 682 C CA . THR A 1 83 ? -3.319 4.783 -9.637 1.00 85.06 83 THR A CA 1
ATOM 683 C C . THR A 1 83 ? -4.768 5.273 -9.659 1.00 85.06 83 THR A C 1
ATOM 685 O O . THR A 1 83 ? -5.465 5.122 -10.661 1.00 85.06 83 THR A O 1
ATOM 688 N N . GLN A 1 84 ? -5.229 5.923 -8.590 1.00 75.19 84 GLN A N 1
ATOM 689 C CA . GLN A 1 84 ? -6.594 6.433 -8.439 1.00 75.19 84 GLN A CA 1
ATOM 690 C C . GLN A 1 84 ? -6.793 7.861 -8.958 1.00 75.19 84 GLN A C 1
ATOM 692 O O . GLN A 1 84 ? -7.935 8.301 -9.040 1.00 75.19 84 GLN A O 1
ATOM 697 N N . ARG A 1 85 ? -5.747 8.562 -9.427 1.00 54.06 85 ARG A N 1
ATOM 698 C CA . ARG A 1 85 ? -5.867 9.872 -10.113 1.00 54.06 85 ARG A CA 1
ATOM 699 C C . ARG A 1 85 ? -6.779 9.875 -11.357 1.00 54.06 85 ARG A C 1
ATOM 701 O O . ARG A 1 85 ? -6.997 10.931 -11.937 1.00 54.06 85 ARG A O 1
ATOM 708 N N . LYS A 1 86 ? -7.323 8.719 -11.763 1.00 43.25 86 LYS A N 1
ATOM 709 C CA . LYS A 1 86 ? -8.353 8.564 -12.806 1.00 43.25 86 LYS A CA 1
ATOM 710 C C . LYS A 1 86 ? -9.756 8.192 -12.301 1.00 43.25 86 LYS A C 1
ATOM 712 O O . LYS A 1 86 ? -10.606 7.864 -13.120 1.00 43.25 86 LYS A O 1
ATOM 717 N N . ARG A 1 87 ? -10.040 8.246 -10.997 1.00 37.19 87 ARG A N 1
ATOM 718 C CA . ARG A 1 87 ? -11.427 8.338 -10.510 1.00 37.19 87 ARG A CA 1
ATOM 719 C C . ARG A 1 87 ? -11.755 9.806 -10.265 1.00 37.19 87 ARG A C 1
ATOM 721 O O . ARG A 1 87 ? -11.848 10.265 -9.134 1.00 37.19 87 ARG A O 1
ATOM 728 N N . THR A 1 88 ? -11.846 10.552 -11.363 1.00 29.28 88 THR A N 1
ATOM 729 C CA . THR A 1 88 ? -12.630 11.783 -11.366 1.00 29.28 88 THR A CA 1
ATOM 730 C C . THR A 1 88 ? -14.079 11.370 -11.128 1.00 29.28 88 THR A C 1
ATOM 732 O O . THR A 1 88 ? -14.565 10.476 -11.819 1.00 29.28 88 THR A O 1
ATOM 735 N N . LEU A 1 89 ? -14.634 11.961 -10.068 1.00 33.28 89 LEU A N 1
ATOM 736 C CA . LEU A 1 89 ? -16.043 12.142 -9.708 1.00 33.28 89 LEU A CA 1
ATOM 737 C C . LEU A 1 89 ? -17.063 11.775 -10.794 1.00 33.28 89 LEU A C 1
ATOM 739 O O . LEU A 1 89 ? -16.911 12.275 -11.932 1.00 33.28 89 LEU A O 1
#

Sequence (89 aa):
MRNLGKFFDNKHFARGFSRSGEFTINEAQILENYGRTMQGLFEGNLTPEDDDEKEFITAFQQEGEEGIVNKYVQCWKKYLNKTQRKRTL

Solvent-accessible surface area (backbone atoms only — not comparable to full-atom values): 5337 Å² total; per-residue (Å²): 106,67,68,76,46,79,36,78,58,52,88,88,28,76,75,37,50,64,69,62,76,82,38,54,68,67,47,20,50,46,39,28,39,30,32,47,38,54,48,28,46,72,73,65,79,39,80,68,86,42,69,58,36,47,50,42,52,48,62,71,70,46,94,62,88,86,75,80,79,51,66,67,48,55,45,48,53,51,50,45,56,70,68,49,72,75,68,73,129

Organism: NCBI:txid1667024

pLDDT: mean 82.95, std 14.58, range [29.28, 94.25]

Mean predicted aligned error: 5.92 Å